Protein AF-A0ABD0RIE8-F1 (afdb_monomer_lite)

Foldseek 3Di:
DLVVVVVPDDNVVSVVVVVCCVPPVQDPQCVPPVNVSVVVVVVVVLVCCVVPPVVVNVVCVVVVD

Radius of gyration: 16.77 Å; chains: 1; bounding box: 34×25×42 Å

Structure (mmCIF, N/CA/C/O backbone):
data_AF-A0ABD0RIE8-F1
#
_entry.id   AF-A0ABD0RIE8-F1
#
loop_
_atom_site.group_PDB
_atom_site.id
_atom_site.type_symbol
_atom_site.label_atom_id
_atom_site.label_alt_id
_atom_site.label_comp_id
_atom_site.label_asym_id
_atom_site.label_entity_id
_atom_site.label_seq_id
_atom_site.pdbx_PDB_ins_code
_atom_site.Cartn_x
_atom_site.Cartn_y
_atom_site.Cartn_z
_atom_site.occupancy
_atom_site.B_iso_or_equiv
_atom_site.auth_seq_id
_atom_site.auth_comp_id
_atom_site.auth_asym_id
_atom_site.auth_atom_id
_atom_site.pdbx_PDB_model_num
ATOM 1 N N . VAL A 1 1 ? 6.644 -3.592 -3.201 1.00 90.50 1 VAL A N 1
ATOM 2 C CA . VAL A 1 1 ? 5.874 -3.574 -4.469 1.00 90.50 1 VAL A CA 1
ATOM 3 C C . VAL A 1 1 ? 6.814 -3.608 -5.661 1.00 90.50 1 VAL A C 1
ATOM 5 O O . VAL A 1 1 ? 6.870 -4.650 -6.289 1.00 90.50 1 VAL A O 1
ATOM 8 N N . VAL A 1 2 ? 7.631 -2.573 -5.898 1.00 94.81 2 VAL A N 1
ATOM 9 C CA . VAL A 1 2 ? 8.588 -2.537 -7.029 1.00 94.81 2 VAL A CA 1
ATOM 10 C C . VAL A 1 2 ? 9.507 -3.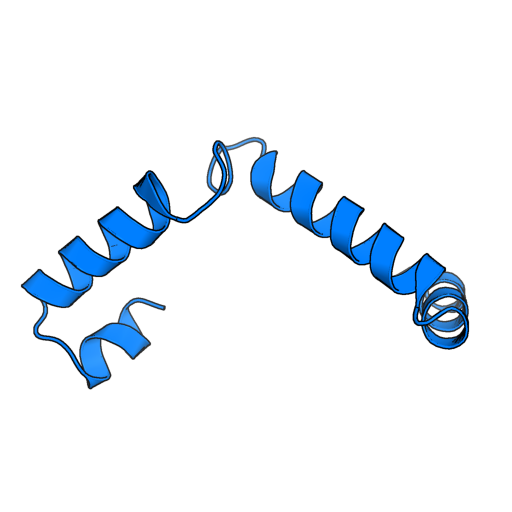764 -7.077 1.00 94.81 2 VAL A C 1
ATOM 12 O O . VAL A 1 2 ? 9.572 -4.427 -8.101 1.00 94.81 2 VAL A O 1
ATOM 15 N N . SER A 1 3 ? 10.125 -4.159 -5.957 1.00 95.88 3 SER A N 1
ATOM 16 C CA . SER A 1 3 ? 10.960 -5.374 -5.915 1.00 95.88 3 SER A CA 1
ATOM 17 C C . SER A 1 3 ? 10.203 -6.653 -6.278 1.00 95.88 3 SER A C 1
ATOM 19 O O . SER A 1 3 ? 10.808 -7.567 -6.814 1.00 95.88 3 SER A O 1
ATOM 21 N N . CYS A 1 4 ? 8.894 -6.724 -6.006 1.00 97.56 4 CYS A N 1
ATOM 22 C CA . CYS A 1 4 ? 8.073 -7.860 -6.423 1.00 97.56 4 CYS A CA 1
ATOM 23 C C . CYS A 1 4 ? 7.772 -7.802 -7.923 1.00 97.56 4 CYS A C 1
ATOM 25 O O . CYS A 1 4 ? 7.789 -8.839 -8.569 1.00 97.56 4 CYS A O 1
ATOM 27 N N . LEU A 1 5 ? 7.518 -6.610 -8.475 1.00 98.00 5 LEU A N 1
ATOM 28 C CA . LEU A 1 5 ? 7.315 -6.422 -9.916 1.00 98.00 5 LEU A CA 1
ATOM 29 C C . LEU A 1 5 ? 8.565 -6.836 -10.704 1.00 98.00 5 LEU A C 1
ATOM 31 O O . LEU A 1 5 ? 8.450 -7.562 -11.684 1.00 98.00 5 LEU A O 1
ATOM 35 N N . LEU A 1 6 ? 9.753 -6.480 -10.209 1.00 98.19 6 LEU A N 1
ATOM 36 C CA . LEU A 1 6 ? 11.046 -6.843 -10.804 1.00 98.19 6 LEU A CA 1
ATOM 37 C C . LEU A 1 6 ? 11.347 -8.351 -10.806 1.00 98.19 6 LEU A C 1
ATOM 39 O O . LEU A 1 6 ? 12.261 -8.786 -11.496 1.00 98.19 6 LEU A O 1
ATOM 43 N N . LEU A 1 7 ? 10.602 -9.171 -10.053 1.00 98.31 7 LEU A N 1
ATOM 44 C CA . LEU A 1 7 ? 10.718 -10.631 -10.168 1.00 98.31 7 LEU A CA 1
ATOM 45 C C . LEU A 1 7 ? 10.108 -11.161 -11.475 1.00 98.31 7 LEU A C 1
ATOM 47 O O . LEU A 1 7 ? 10.388 -12.299 -11.848 1.00 98.31 7 LEU A O 1
ATOM 51 N N . PHE A 1 8 ? 9.262 -10.368 -12.141 1.00 97.94 8 PHE A N 1
ATOM 52 C CA . PHE A 1 8 ? 8.461 -10.792 -13.292 1.00 97.94 8 PHE A CA 1
ATOM 53 C C . PHE A 1 8 ? 8.598 -9.886 -14.518 1.00 97.94 8 PHE A C 1
ATOM 55 O O . PHE A 1 8 ? 8.287 -10.328 -15.621 1.00 97.94 8 PHE A O 1
ATOM 62 N N . LEU A 1 9 ? 9.020 -8.637 -14.328 1.00 98.06 9 LEU A N 1
ATOM 63 C CA . LEU A 1 9 ? 9.110 -7.608 -15.360 1.00 98.06 9 LEU A CA 1
ATOM 64 C C . LEU A 1 9 ? 10.548 -7.103 -15.487 1.00 98.06 9 LEU A C 1
ATOM 66 O O . LEU A 1 9 ? 11.305 -7.121 -14.513 1.00 98.06 9 LEU A O 1
ATOM 70 N N . GLU A 1 10 ? 10.899 -6.605 -16.672 1.00 98.44 10 GLU A N 1
ATOM 71 C CA . GLU A 1 10 ? 12.111 -5.804 -16.839 1.00 98.44 10 GLU A CA 1
ATOM 72 C C . GLU A 1 10 ? 11.998 -4.485 -16.056 1.00 98.44 10 GLU A C 1
ATOM 74 O O . GLU A 1 10 ? 10.913 -4.070 -15.642 1.00 98.44 10 GLU A O 1
ATOM 79 N N . GLU A 1 11 ? 13.132 -3.823 -15.819 1.00 98.19 11 GLU A N 1
ATOM 80 C CA . GLU A 1 11 ? 13.187 -2.613 -14.989 1.00 98.19 11 GLU A CA 1
ATOM 81 C C . GLU A 1 11 ? 12.265 -1.501 -15.504 1.00 98.19 11 GLU A C 1
ATOM 83 O O . GLU A 1 11 ? 11.522 -0.904 -14.723 1.00 98.19 11 GLU A O 1
ATOM 88 N N . GLU A 1 12 ? 12.282 -1.256 -16.815 1.00 98.12 12 GLU A N 1
ATOM 89 C CA . GLU A 1 12 ? 11.452 -0.233 -17.448 1.00 98.12 12 GLU A CA 1
ATOM 90 C C . GLU A 1 12 ? 9.957 -0.546 -17.295 1.00 98.12 12 GLU A C 1
ATOM 92 O O . GLU A 1 12 ? 9.180 0.310 -16.869 1.00 98.12 12 GLU A O 1
ATOM 97 N N . ASP A 1 13 ? 9.552 -1.790 -17.547 1.00 98.31 13 ASP A N 1
ATOM 98 C CA . ASP A 1 13 ? 8.162 -2.218 -17.382 1.00 98.31 13 ASP A CA 1
ATOM 99 C C . ASP A 1 13 ? 7.709 -2.127 -15.919 1.00 98.31 13 ASP A C 1
ATOM 101 O O . ASP A 1 13 ? 6.587 -1.706 -15.632 1.00 98.31 13 ASP A O 1
ATOM 105 N N . ALA A 1 14 ? 8.578 -2.481 -14.967 1.00 98.19 14 ALA A N 1
ATOM 106 C CA . ALA A 1 14 ? 8.287 -2.360 -13.543 1.00 98.19 14 ALA A CA 1
ATOM 107 C C . ALA A 1 14 ? 8.129 -0.894 -13.104 1.00 98.19 14 ALA A C 1
ATOM 109 O O . ALA A 1 14 ? 7.283 -0.607 -12.250 1.00 98.19 14 ALA A O 1
ATOM 110 N N . LEU A 1 15 ? 8.908 0.028 -13.686 1.00 97.81 15 LEU A N 1
ATOM 111 C CA . LEU A 1 15 ? 8.770 1.467 -13.462 1.00 97.81 15 LEU A CA 1
ATOM 112 C C . LEU A 1 15 ? 7.401 1.955 -13.944 1.00 97.81 15 LEU A C 1
ATOM 114 O O . LEU A 1 15 ? 6.650 2.535 -13.159 1.00 97.81 15 LEU A O 1
ATOM 118 N N . TRP A 1 16 ? 7.053 1.679 -15.202 1.00 97.94 16 TRP A N 1
ATOM 119 C CA . TRP A 1 16 ? 5.786 2.131 -15.778 1.00 97.94 16 TRP A CA 1
ATOM 120 C C . TRP A 1 16 ? 4.575 1.494 -15.098 1.00 97.94 16 TRP A C 1
ATOM 122 O O . TRP A 1 16 ? 3.587 2.178 -14.832 1.00 97.94 16 TRP A O 1
ATOM 132 N N . MET A 1 17 ? 4.672 0.217 -14.723 1.00 97.81 17 MET A N 1
ATOM 133 C CA . MET A 1 17 ? 3.648 -0.451 -13.923 1.00 97.81 17 MET A CA 1
ATOM 134 C C . MET A 1 17 ? 3.468 0.233 -12.564 1.00 97.81 17 MET A C 1
ATOM 136 O O . MET A 1 17 ? 2.342 0.406 -12.105 1.00 97.81 17 MET A O 1
ATOM 140 N N . MET A 1 18 ? 4.555 0.659 -11.914 1.00 97.12 18 MET A N 1
ATOM 141 C CA . MET A 1 18 ? 4.451 1.387 -10.652 1.00 97.12 18 MET A CA 1
ATOM 142 C C . MET A 1 18 ? 3.792 2.760 -10.828 1.00 97.12 18 MET A C 1
ATOM 144 O O . MET A 1 18 ? 2.962 3.127 -9.997 1.00 97.12 18 MET A O 1
ATOM 148 N N . CYS A 1 19 ? 4.111 3.496 -11.898 1.00 96.38 19 CYS A N 1
ATOM 149 C CA . CYS A 1 19 ? 3.434 4.755 -12.223 1.00 96.38 19 CYS A CA 1
ATOM 150 C C . CYS A 1 19 ? 1.924 4.544 -12.379 1.00 96.38 19 CYS A C 1
ATOM 152 O O . CYS A 1 19 ? 1.152 5.191 -11.677 1.00 96.38 19 CYS A O 1
ATOM 154 N N . ALA A 1 20 ? 1.505 3.565 -13.187 1.00 96.88 20 ALA A N 1
ATOM 155 C CA . ALA A 1 20 ? 0.089 3.250 -13.383 1.00 96.88 20 ALA A CA 1
ATOM 156 C C . ALA A 1 20 ? -0.617 2.852 -12.071 1.00 96.88 20 ALA A C 1
ATOM 158 O O . ALA A 1 20 ? -1.753 3.251 -11.813 1.00 96.88 20 ALA A O 1
ATOM 159 N N . LEU A 1 21 ? 0.054 2.106 -11.183 1.00 95.94 21 LEU A N 1
ATOM 160 C CA . LEU A 1 21 ? -0.505 1.776 -9.867 1.00 95.94 21 LEU A CA 1
ATOM 161 C C . LEU A 1 21 ? -0.775 3.027 -9.019 1.00 95.94 21 LEU A C 1
ATOM 163 O O . LEU A 1 21 ? -1.811 3.099 -8.363 1.00 95.94 21 LEU A O 1
ATOM 167 N N . ILE A 1 22 ? 0.147 3.991 -9.003 1.00 94.75 22 ILE A N 1
ATOM 168 C CA . ILE A 1 22 ? 0.014 5.215 -8.198 1.00 94.75 22 ILE A CA 1
ATOM 169 C C . ILE A 1 22 ? -1.004 6.177 -8.802 1.00 94.75 22 ILE A C 1
ATOM 171 O O . ILE A 1 22 ? -1.776 6.783 -8.061 1.00 94.75 22 ILE A O 1
ATOM 175 N N . GLU A 1 23 ? -0.948 6.360 -10.116 1.00 94.00 23 GLU A N 1
ATOM 176 C CA . GLU A 1 23 ? -1.627 7.454 -10.805 1.00 94.00 23 GLU A CA 1
ATOM 177 C C . GLU A 1 23 ? -3.027 7.060 -11.279 1.00 94.00 23 GLU A C 1
ATOM 179 O O . GLU A 1 23 ? -3.940 7.880 -11.195 1.00 94.00 23 GLU A O 1
ATOM 184 N N . ASP A 1 24 ? -3.212 5.806 -11.704 1.00 95.44 24 ASP A N 1
ATOM 185 C CA . ASP A 1 24 ? -4.460 5.353 -12.325 1.00 95.44 24 ASP A CA 1
ATOM 186 C C . ASP A 1 24 ? -5.284 4.424 -11.425 1.00 95.44 24 ASP A C 1
ATOM 188 O O . ASP A 1 24 ? -6.516 4.467 -11.457 1.00 95.44 24 ASP A O 1
ATOM 192 N N . LEU A 1 25 ? -4.631 3.556 -10.639 1.00 95.25 25 LEU A N 1
ATOM 193 C CA . LEU A 1 25 ? -5.337 2.549 -9.838 1.00 95.25 25 LEU A CA 1
ATOM 194 C C . LEU A 1 25 ? -5.672 3.032 -8.426 1.00 95.25 25 LEU A C 1
ATOM 196 O O . LEU A 1 25 ? -6.775 2.780 -7.932 1.00 95.25 25 LEU A O 1
ATOM 200 N N . LEU A 1 26 ? -4.713 3.657 -7.740 1.00 94.56 26 LEU A N 1
ATOM 201 C CA . LEU A 1 26 ? -4.919 4.090 -6.364 1.00 94.56 26 LEU A CA 1
ATOM 202 C C . LEU A 1 26 ? -5.824 5.328 -6.289 1.00 94.56 26 LEU A C 1
ATOM 204 O O . LEU A 1 26 ? -5.792 6.186 -7.172 1.00 94.56 26 LEU A O 1
ATOM 208 N N . PRO A 1 27 ? -6.616 5.466 -5.209 1.00 90.94 27 PRO A N 1
ATOM 209 C CA . PRO A 1 27 ? -7.428 6.654 -5.005 1.00 90.94 27 PRO A CA 1
ATOM 210 C C . PRO A 1 27 ? -6.574 7.931 -4.973 1.00 90.94 27 PRO A C 1
ATOM 212 O O . PRO A 1 27 ? -5.424 7.910 -4.518 1.00 90.94 27 PRO A O 1
ATOM 215 N N . PRO A 1 28 ? -7.144 9.088 -5.344 1.00 90.12 28 PRO A N 1
ATOM 216 C CA . PRO A 1 28 ? -6.467 10.364 -5.185 1.00 90.12 28 PRO A CA 1
ATOM 217 C C . PRO A 1 28 ? -5.965 10.571 -3.753 1.00 90.12 28 PRO A C 1
ATOM 219 O O . PRO A 1 28 ? -6.622 10.201 -2.780 1.00 90.12 28 PRO A O 1
ATOM 222 N N . SER A 1 29 ? -4.821 11.243 -3.613 1.00 92.19 29 SER A N 1
ATOM 223 C CA . SER A 1 29 ? -4.242 11.582 -2.304 1.00 92.19 29 SER A CA 1
ATOM 224 C C . SER A 1 29 ? -3.884 10.371 -1.426 1.00 92.19 29 SER A C 1
ATOM 226 O O . SER A 1 29 ? -3.803 10.501 -0.203 1.00 92.19 29 SER A O 1
ATOM 228 N N . TYR A 1 30 ? -3.637 9.201 -2.023 1.00 94.44 30 TYR A N 1
ATOM 229 C CA . TYR A 1 30 ? -3.136 8.030 -1.298 1.00 94.44 30 TYR A CA 1
ATOM 230 C C . TYR A 1 30 ? -1.723 8.260 -0.738 1.00 94.44 30 TYR A C 1
ATOM 232 O O . TYR A 1 30 ? -1.459 7.977 0.424 1.00 94.44 30 TYR A O 1
ATOM 240 N N . PHE A 1 31 ? -0.839 8.877 -1.528 1.00 93.69 31 PHE A N 1
ATOM 241 C CA . PHE A 1 31 ? 0.524 9.243 -1.113 1.00 93.69 31 PHE A CA 1
ATOM 242 C C . PHE A 1 31 ? 0.716 10.757 -0.919 1.00 93.69 31 PHE A C 1
ATOM 244 O O . PHE A 1 31 ? 1.829 11.267 -1.037 1.00 93.69 31 PHE A O 1
ATOM 251 N N . SER A 1 32 ? -0.359 11.506 -0.636 1.00 93.19 32 SER A N 1
ATOM 252 C CA . SER A 1 32 ? -0.231 12.925 -0.276 1.00 93.19 32 SER A CA 1
ATOM 253 C C . SER A 1 32 ? 0.345 13.086 1.135 1.00 93.19 32 SER A C 1
ATOM 255 O O . SER A 1 32 ? 0.289 12.170 1.950 1.00 93.19 32 SER A O 1
ATOM 257 N N . SER A 1 33 ? 0.820 14.285 1.483 1.00 94.62 33 SER A N 1
ATOM 258 C CA . SER A 1 33 ? 1.266 14.596 2.854 1.00 94.62 33 SER A CA 1
ATOM 259 C C . SER A 1 33 ? 0.176 14.392 3.913 1.00 94.62 33 SER A C 1
ATOM 261 O O . SER A 1 33 ? 0.478 14.136 5.074 1.00 94.62 33 SER A O 1
ATOM 263 N N . THR A 1 34 ? -1.091 14.505 3.514 1.00 95.00 34 THR A N 1
ATOM 264 C CA . THR A 1 34 ? -2.254 14.294 4.378 1.00 95.00 34 THR A CA 1
ATOM 265 C C . THR A 1 34 ? -2.737 12.847 4.395 1.00 95.00 34 THR A C 1
ATOM 267 O O . THR A 1 34 ? -3.513 12.494 5.280 1.00 95.00 34 THR A O 1
ATOM 270 N N . LEU A 1 35 ? -2.309 12.011 3.441 1.00 95.75 35 LEU A N 1
ATOM 271 C CA . LEU A 1 35 ? -2.706 10.604 3.309 1.00 95.75 35 LEU A CA 1
ATOM 272 C C . LEU A 1 35 ? -4.233 10.397 3.318 1.00 95.75 35 LEU A C 1
ATOM 274 O O . LEU A 1 35 ? -4.735 9.413 3.861 1.00 95.75 35 LEU A O 1
ATOM 278 N N . LEU A 1 36 ? -5.000 11.336 2.751 1.00 95.44 36 LEU A N 1
ATOM 279 C CA . LEU A 1 36 ? -6.469 11.293 2.802 1.00 95.44 36 LEU A CA 1
ATOM 280 C C . LEU A 1 36 ? -7.051 10.036 2.142 1.00 95.44 36 LEU A C 1
ATOM 282 O O . LEU A 1 36 ? -8.041 9.497 2.640 1.00 95.44 36 LEU A O 1
ATOM 286 N N . GLY A 1 37 ? -6.428 9.547 1.066 1.00 94.69 37 GLY A N 1
ATOM 287 C CA . GLY A 1 37 ? -6.831 8.290 0.430 1.00 94.69 37 GLY A CA 1
ATOM 288 C C . GLY A 1 37 ? -6.695 7.109 1.395 1.00 94.69 37 GLY A C 1
ATOM 289 O O . GLY A 1 37 ? -7.654 6.377 1.620 1.00 94.69 37 GLY A O 1
ATOM 290 N N . VAL A 1 38 ? -5.550 7.003 2.076 1.00 96.06 38 VAL A N 1
ATOM 291 C CA . VAL A 1 38 ? -5.283 5.936 3.059 1.00 96.06 38 VAL A CA 1
ATOM 292 C C . VAL A 1 38 ? -6.248 6.010 4.242 1.00 96.06 38 VAL A C 1
ATOM 294 O O . VAL A 1 38 ? -6.779 4.991 4.675 1.00 96.06 38 VAL A O 1
ATOM 297 N N . GLN A 1 39 ? -6.507 7.211 4.767 1.00 96.50 39 GLN A N 1
ATOM 298 C CA . GLN A 1 39 ? -7.458 7.394 5.868 1.00 96.50 39 GLN A CA 1
ATOM 299 C C . GLN A 1 39 ? -8.876 6.953 5.483 1.00 96.50 39 GLN A C 1
ATOM 301 O O . GLN A 1 39 ? -9.599 6.386 6.306 1.00 96.50 39 GLN A O 1
ATOM 306 N N . THR A 1 40 ? -9.271 7.201 4.233 1.00 96.06 40 THR A N 1
ATOM 307 C CA . THR A 1 40 ? -10.573 6.780 3.709 1.00 96.06 40 THR A CA 1
ATOM 308 C C . THR A 1 40 ? -10.677 5.259 3.700 1.00 96.06 40 THR A C 1
ATOM 310 O O . THR A 1 40 ? -11.632 4.717 4.258 1.00 96.06 40 THR A O 1
ATOM 313 N N . ASP A 1 41 ? -9.665 4.568 3.178 1.00 96.56 41 ASP A N 1
ATOM 314 C CA . ASP A 1 41 ? -9.632 3.104 3.142 1.00 96.56 41 ASP A CA 1
ATOM 315 C C . ASP A 1 41 ? -9.663 2.490 4.546 1.00 96.56 41 ASP A C 1
ATOM 317 O O . ASP A 1 41 ? -10.421 1.551 4.792 1.00 96.56 41 ASP A O 1
ATOM 321 N N . GLN A 1 42 ? -8.921 3.058 5.504 1.00 96.31 42 GLN A N 1
ATOM 322 C CA . GLN A 1 42 ? -8.965 2.625 6.908 1.00 96.31 42 GLN A CA 1
ATOM 323 C C . GLN A 1 42 ? -10.372 2.754 7.505 1.00 96.31 42 GLN A C 1
ATOM 325 O O . GLN A 1 42 ? -10.847 1.860 8.209 1.00 96.31 42 GLN A O 1
ATOM 330 N N . ARG A 1 43 ? -11.077 3.847 7.199 1.00 96.69 43 ARG A N 1
ATOM 331 C CA . ARG A 1 43 ? -12.441 4.069 7.689 1.00 96.69 43 ARG A CA 1
ATOM 332 C C . ARG A 1 43 ? -13.431 3.081 7.077 1.00 96.69 43 ARG A C 1
ATOM 334 O O . ARG A 1 43 ? -14.280 2.563 7.802 1.00 96.69 43 ARG A O 1
ATOM 341 N N . VAL A 1 44 ? -13.310 2.803 5.780 1.00 97.50 44 VAL A N 1
ATOM 342 C CA . VAL A 1 44 ? -14.127 1.790 5.098 1.00 97.50 44 VAL A CA 1
ATOM 343 C C . VAL A 1 44 ? -13.844 0.406 5.683 1.00 97.50 44 VAL A C 1
ATOM 345 O O . VAL A 1 44 ? -14.783 -0.296 6.049 1.00 97.50 44 VAL A O 1
ATOM 348 N N . LEU A 1 45 ? -12.573 0.034 5.874 1.00 97.56 45 LEU A N 1
ATOM 349 C CA . LEU A 1 45 ? -12.198 -1.228 6.516 1.00 97.56 45 LEU A CA 1
ATOM 350 C C . LEU A 1 45 ? -12.816 -1.353 7.912 1.00 97.56 45 LEU A C 1
ATOM 352 O O . LEU A 1 45 ? -13.405 -2.387 8.225 1.00 97.56 45 LEU A O 1
ATOM 356 N N . ARG A 1 46 ? -12.751 -0.301 8.738 1.00 97.50 46 ARG A N 1
ATOM 357 C CA . ARG A 1 46 ? -13.371 -0.320 10.068 1.00 97.50 46 ARG A CA 1
ATOM 358 C C . ARG A 1 46 ? -14.878 -0.550 9.986 1.00 97.50 46 ARG A C 1
ATOM 360 O O . ARG A 1 46 ? -15.404 -1.346 10.756 1.00 97.50 46 ARG A O 1
ATOM 367 N N . GLN A 1 47 ? -15.569 0.097 9.047 1.00 98.19 47 GLN A N 1
ATOM 368 C CA . GLN A 1 47 ? -17.002 -0.130 8.832 1.00 98.19 47 GLN A CA 1
ATOM 369 C C . GLN A 1 47 ? -17.299 -1.581 8.440 1.00 98.19 47 GLN A C 1
ATOM 371 O O . GLN A 1 47 ? -18.236 -2.173 8.973 1.00 98.19 47 GLN A O 1
ATOM 376 N N . LEU A 1 48 ? -16.485 -2.172 7.561 1.00 98.50 48 LEU A N 1
ATOM 377 C CA . LEU A 1 48 ? -16.628 -3.575 7.174 1.00 98.50 48 LEU A CA 1
ATOM 378 C C . LEU A 1 48 ? -16.385 -4.522 8.359 1.00 98.50 48 LEU A C 1
ATOM 380 O O . LEU A 1 48 ? -17.126 -5.488 8.517 1.00 98.50 48 LEU A O 1
ATOM 384 N N . ILE A 1 49 ? -15.403 -4.243 9.219 1.00 98.25 49 ILE A N 1
ATOM 385 C CA . ILE A 1 49 ? -15.141 -5.046 10.424 1.00 98.25 49 ILE A CA 1
ATOM 386 C C . ILE A 1 49 ? -16.333 -4.989 11.382 1.00 98.25 49 ILE A C 1
ATOM 388 O O . ILE A 1 49 ? -16.825 -6.041 11.781 1.00 98.25 49 ILE A O 1
ATOM 392 N N . VAL A 1 50 ?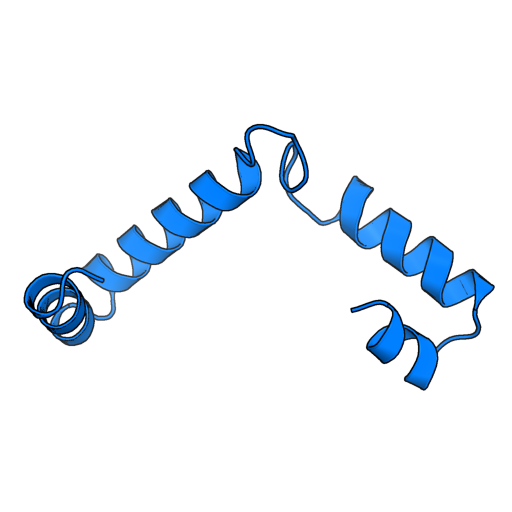 -16.853 -3.794 11.682 1.00 98.12 50 VAL A N 1
ATOM 393 C CA . VAL A 1 50 ? -18.049 -3.635 12.530 1.00 98.12 50 VAL A CA 1
ATOM 394 C C . VAL A 1 50 ? -19.226 -4.431 11.960 1.00 98.12 50 VAL A C 1
ATOM 396 O O . VAL A 1 50 ? -19.945 -5.105 12.696 1.00 98.12 50 VAL A O 1
ATOM 399 N N . GLN A 1 51 ? -19.434 -4.353 10.642 1.00 98.50 51 GLN A N 1
ATOM 400 C CA . GLN A 1 51 ? -20.597 -4.942 9.986 1.00 98.50 51 GLN A CA 1
ATOM 401 C C . GLN A 1 51 ? -20.512 -6.467 9.857 1.00 98.50 51 GLN A C 1
ATOM 403 O O . GLN A 1 51 ? -21.520 -7.150 10.039 1.00 98.50 51 GLN A O 1
ATOM 408 N N . TYR A 1 52 ? -19.341 -7.000 9.509 1.00 98.56 52 TYR A N 1
ATOM 409 C CA . TYR A 1 52 ? -19.191 -8.404 9.117 1.00 98.56 52 TYR A CA 1
ATOM 410 C C . TYR A 1 52 ? -18.407 -9.247 10.128 1.00 98.56 52 TYR A C 1
ATOM 412 O O . TYR A 1 52 ? -18.538 -10.468 10.115 1.00 98.56 52 TYR A O 1
ATOM 420 N N . LEU A 1 53 ? -17.617 -8.630 11.012 1.00 98.38 53 LEU A N 1
ATOM 421 C CA . LEU A 1 53 ? -16.749 -9.301 11.987 1.00 98.38 53 LEU A CA 1
ATOM 422 C C . LEU A 1 53 ? -16.889 -8.690 13.402 1.00 98.38 53 LEU A C 1
ATOM 424 O O . LEU A 1 53 ? -15.886 -8.306 14.005 1.00 98.38 53 LEU A O 1
ATOM 428 N N . PRO A 1 54 ? -18.100 -8.628 13.988 1.00 97.75 54 PRO A N 1
ATOM 429 C CA . PRO A 1 54 ? -18.342 -7.921 15.252 1.00 97.75 54 PRO A CA 1
ATOM 430 C C . PRO A 1 54 ? -17.554 -8.483 16.448 1.00 97.75 54 PRO A C 1
ATOM 432 O O . PRO A 1 54 ? -17.180 -7.738 17.347 1.00 97.75 54 PRO A O 1
ATOM 435 N N . SER A 1 55 ? -17.247 -9.786 16.470 1.00 98.06 55 SER A N 1
ATOM 436 C CA . SER A 1 55 ? -16.397 -10.363 17.524 1.00 98.06 55 SER A CA 1
ATOM 437 C C . SER A 1 55 ? -14.947 -9.880 17.435 1.00 98.06 55 SER A C 1
ATOM 439 O O . SER A 1 55 ? -14.304 -9.672 18.459 1.00 98.06 55 SER A O 1
ATOM 441 N N . LEU A 1 56 ? -14.433 -9.682 16.216 1.00 98.00 56 LEU A N 1
ATOM 442 C CA . LEU A 1 56 ? -13.116 -9.080 16.012 1.00 98.00 56 LEU A CA 1
ATOM 443 C C . LEU A 1 56 ? -13.151 -7.593 16.371 1.00 98.00 56 LEU A C 1
ATOM 445 O O . LEU A 1 56 ? -12.224 -7.098 16.999 1.00 98.00 56 LEU A O 1
ATOM 449 N N . ASP A 1 57 ? -14.229 -6.900 16.005 1.00 98.00 57 ASP A N 1
ATOM 450 C CA . ASP A 1 57 ? -14.454 -5.495 16.341 1.00 98.00 57 ASP 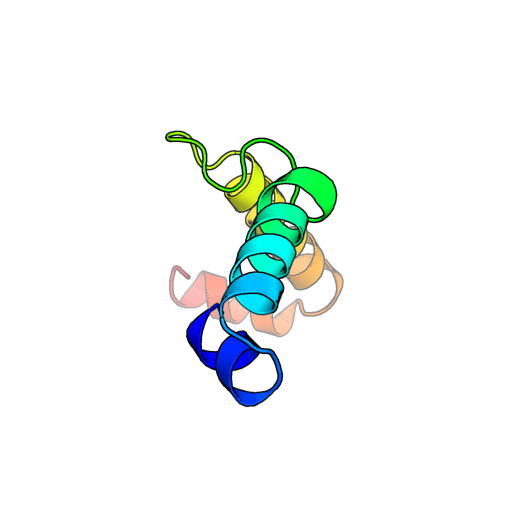A CA 1
ATOM 451 C C . ASP A 1 57 ? -14.307 -5.224 17.843 1.00 98.00 57 ASP A C 1
ATOM 453 O O . ASP A 1 57 ? -13.578 -4.308 18.233 1.00 98.00 57 ASP A O 1
ATOM 457 N N . GLN A 1 58 ? -14.951 -6.069 18.656 1.00 97.69 58 GLN A N 1
ATOM 458 C CA . GLN A 1 58 ? -14.880 -6.025 20.112 1.00 97.69 58 GLN A CA 1
ATOM 459 C C . GLN A 1 58 ? -13.454 -6.279 20.612 1.00 97.69 58 GLN A C 1
ATOM 461 O O . GLN A 1 58 ? -12.950 -5.509 21.423 1.00 97.69 58 GLN A O 1
ATOM 466 N N . LEU A 1 59 ? -12.781 -7.314 20.099 1.00 98.06 59 LEU A N 1
ATOM 467 C CA . LEU A 1 59 ? -11.418 -7.645 20.517 1.00 98.06 59 LEU A CA 1
ATOM 468 C C . LEU A 1 59 ? -10.431 -6.503 20.231 1.00 98.06 59 LEU A C 1
ATOM 470 O O . LEU A 1 59 ? -9.561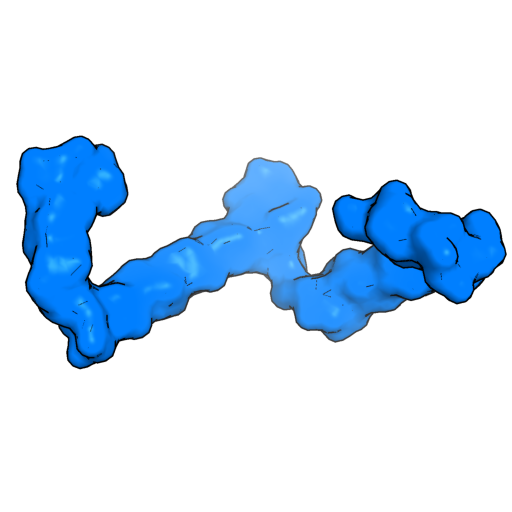 -6.228 21.055 1.00 98.06 59 LEU A O 1
ATOM 474 N N . LEU A 1 60 ? -10.570 -5.842 19.078 1.00 97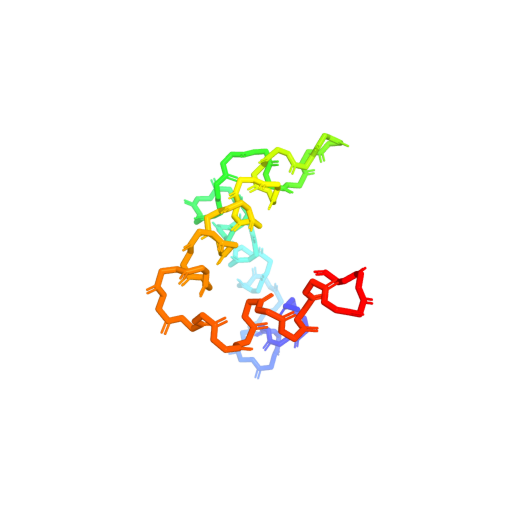.19 60 LEU A N 1
ATOM 475 C CA . LEU A 1 60 ? -9.747 -4.688 18.712 1.00 97.19 60 LEU A CA 1
ATOM 476 C C . LEU A 1 60 ? -9.983 -3.511 19.671 1.00 97.19 60 LEU A C 1
ATOM 478 O O . LEU A 1 60 ? -9.019 -2.937 20.166 1.00 97.19 60 LEU A O 1
ATOM 482 N N . GLN A 1 61 ? -11.245 -3.218 20.015 1.00 96.19 61 GLN A N 1
ATOM 483 C CA . GLN A 1 61 ? -11.575 -2.172 20.995 1.00 96.19 61 GLN A CA 1
ATOM 484 C C . GLN A 1 61 ? -11.027 -2.482 22.393 1.00 96.19 61 GLN A C 1
ATOM 486 O O . GLN A 1 61 ? -10.521 -1.585 23.055 1.00 96.19 61 GLN A O 1
ATOM 491 N N . GLU A 1 62 ? -11.097 -3.738 22.842 1.00 97.81 62 GLU A N 1
ATOM 492 C CA . GLU A 1 62 ? -10.570 -4.159 24.150 1.00 97.81 62 GLU A CA 1
ATOM 493 C C . GLU A 1 62 ? -9.048 -3.969 24.280 1.00 97.81 62 GLU A C 1
ATOM 495 O O . GLU A 1 62 ? -8.543 -3.870 25.397 1.00 97.81 62 GLU A O 1
ATOM 500 N N . HIS A 1 63 ? -8.326 -3.917 23.156 1.00 97.06 63 HIS A N 1
ATOM 501 C CA . HIS A 1 63 ? -6.869 -3.770 23.10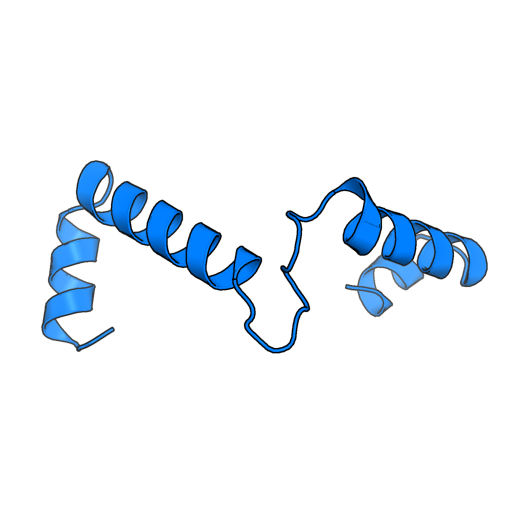8 1.00 97.06 63 HIS A CA 1
ATOM 502 C C . HIS A 1 63 ? -6.407 -2.392 22.602 1.00 97.06 63 HIS A C 1
ATOM 504 O O . HIS A 1 63 ? -5.212 -2.224 22.359 1.00 97.06 63 HIS A O 1
ATOM 510 N N . ASP A 1 64 ? -7.320 -1.423 22.449 1.00 91.56 64 ASP A N 1
ATOM 511 C CA . ASP A 1 64 ? -7.047 -0.082 21.909 1.00 91.56 64 ASP A CA 1
ATOM 512 C C . ASP A 1 64 ? -6.370 -0.098 20.514 1.00 91.56 64 ASP A C 1
ATOM 514 O O . ASP A 1 64 ? -5.445 0.676 20.246 1.00 91.56 64 ASP A O 1
ATOM 518 N N . ILE A 1 65 ? -6.831 -0.995 19.625 1.00 86.69 65 ILE A N 1
ATOM 519 C CA . ILE A 1 65 ? -6.359 -1.159 18.232 1.00 86.69 65 ILE A CA 1
ATOM 520 C C . ILE A 1 65 ? -7.378 -0.616 17.223 1.00 86.69 65 ILE A C 1
ATOM 522 O O . ILE A 1 65 ? -8.576 -0.981 17.305 1.00 86.69 65 ILE A O 1
#

Secondary structure (DSSP, 8-state):
-HHHHTTTS-HHHHHHHHHHIIIIISPTTSSSTT-HHHHHHHHHHHHHHHHH-HHHHHHHHHTT-

Organism: Cirrhinus mrigala (NCBI:txid683832)

pLDDT: mean 96.27, std 2.4, range [86.69, 98.56]

Sequence (65 aa):
VVSCLLLFLEEEDALWMMCALIEDLLPPSYFSSTLLGVQTDQRVLRQLIVQYLPSLDQLLQEHDI

InterPro domains:
  IPR000195 Rab-GAP-TBC domain [PF00566] (2-65)
  IPR000195 Rab-GAP-TBC domain [PS50086] (1-65)
  IPR035969 Rab-GAP-TBC domain superfamily [SSF47923] (2-56)
  IPR050302 Rab GTPase-activating TBC domain-containing protein [PTHR47219] (1-65)